Protein AF-A0A1L3MLA7-F1 (afdb_monomer)

Organism: NCBI:txid857417

pLDDT: mean 83.85, std 16.11, range [41.56, 97.06]

Foldseek 3Di:
DADPVLQFFDFDFDQDDDPPPRVSLVVVLVVCVVVLPQAAEFEQEADPVRDHDPSNVVSLVNQQVSQVVNCVDPSHRHWYFYAYLVLQPPVQLVVLQPPPDDDDVSVGSSVRSSSRRRSNSQSVVCVVPVDGHGDIRPDPPPDDPDPDDDD

Structure (mmCIF, N/CA/C/O backbone):
data_AF-A0A1L3MLA7-F1
#
_entry.id   AF-A0A1L3MLA7-F1
#
loop_
_atom_site.group_PDB
_atom_site.id
_atom_site.type_symbol
_atom_site.label_atom_id
_atom_site.label_alt_id
_atom_site.label_comp_id
_atom_site.label_asym_id
_atom_site.label_entity_id
_atom_site.label_seq_id
_atom_site.pdbx_PDB_ins_code
_atom_site.Cartn_x
_atom_site.Cartn_y
_atom_site.Cartn_z
_atom_site.occupancy
_atom_site.B_iso_or_equiv
_atom_site.auth_seq_id
_atom_site.auth_comp_id
_atom_site.auth_asym_id
_atom_site.auth_atom_id
_atom_site.pdbx_PDB_model_num
ATOM 1 N N . MET A 1 1 ? -5.222 7.331 -1.149 1.00 96.25 1 MET A N 1
ATOM 2 C CA . MET A 1 1 ? -6.368 7.369 -0.214 1.00 96.25 1 MET A CA 1
ATOM 3 C C . MET A 1 1 ? -7.643 7.225 -1.018 1.00 96.25 1 MET A C 1
ATOM 5 O O . MET A 1 1 ? -7.639 7.688 -2.148 1.00 96.25 1 MET A O 1
ATOM 9 N N . SER A 1 2 ? -8.692 6.586 -0.503 1.00 96.56 2 SER A N 1
ATOM 10 C CA . SER A 1 2 ? -10.013 6.657 -1.142 1.00 96.56 2 SER A CA 1
ATOM 11 C C . SER A 1 2 ? -10.809 7.830 -0.581 1.00 96.56 2 SER A C 1
ATOM 13 O O . SER A 1 2 ? -10.599 8.225 0.566 1.00 96.56 2 SER A O 1
ATOM 15 N N . ASP A 1 3 ? -11.758 8.358 -1.343 1.00 94.12 3 ASP A N 1
ATOM 16 C CA . ASP A 1 3 ? -12.792 9.206 -0.752 1.00 94.12 3 ASP A CA 1
ATOM 17 C C . ASP A 1 3 ? -13.663 8.415 0.260 1.00 94.12 3 ASP A C 1
ATOM 19 O O . ASP A 1 3 ? -13.644 7.175 0.267 1.00 94.12 3 ASP A O 1
ATOM 23 N N . PRO A 1 4 ? -14.439 9.102 1.123 1.00 91.00 4 PRO A N 1
ATOM 24 C CA . PRO A 1 4 ? -15.304 8.446 2.108 1.00 91.00 4 PRO A CA 1
ATOM 25 C C . PRO A 1 4 ? -16.398 7.548 1.512 1.00 91.00 4 PRO A C 1
ATOM 27 O O . PRO A 1 4 ? -16.967 6.723 2.224 1.00 91.00 4 PRO A O 1
ATOM 30 N N . HIS A 1 5 ? -16.715 7.704 0.225 1.00 89.50 5 HIS A N 1
ATOM 31 C CA . HIS A 1 5 ? -17.703 6.890 -0.479 1.00 89.50 5 HIS A CA 1
ATOM 32 C C . HIS A 1 5 ? -17.083 5.649 -1.140 1.00 89.50 5 HIS A C 1
ATOM 34 O O . HIS A 1 5 ? -17.815 4.824 -1.690 1.00 89.50 5 HIS A O 1
ATOM 40 N N . GLY A 1 6 ? -15.753 5.501 -1.105 1.00 91.38 6 GLY A N 1
ATOM 41 C CA . GLY A 1 6 ? -15.037 4.433 -1.798 1.00 91.38 6 GLY A CA 1
ATOM 42 C C . GLY A 1 6 ? -15.180 4.519 -3.321 1.00 91.38 6 GLY A C 1
ATOM 43 O O . GLY A 1 6 ? -15.197 3.486 -3.998 1.00 91.38 6 GLY A O 1
ATOM 44 N N . LEU A 1 7 ? -15.353 5.728 -3.872 1.00 92.81 7 LEU A N 1
ATOM 45 C CA . LEU A 1 7 ? -15.540 5.935 -5.310 1.00 92.81 7 LEU A CA 1
ATOM 46 C C . LEU A 1 7 ? -14.213 6.169 -6.022 1.00 92.81 7 LEU A C 1
ATOM 48 O O . LEU A 1 7 ? -13.908 5.454 -6.980 1.00 92.81 7 LEU A O 1
ATOM 52 N N . LEU A 1 8 ? -13.433 7.132 -5.538 1.00 95.25 8 LEU A N 1
ATOM 53 C CA . LEU A 1 8 ? -12.198 7.576 -6.168 1.00 95.25 8 LEU A CA 1
ATOM 54 C C . LEU A 1 8 ? -10.993 7.407 -5.249 1.00 95.25 8 LEU A C 1
ATOM 56 O O . LEU A 1 8 ? -11.040 7.736 -4.063 1.00 95.25 8 LEU A O 1
ATOM 60 N N . ALA A 1 9 ? -9.889 6.942 -5.829 1.00 95.12 9 ALA A N 1
ATOM 61 C CA . ALA A 1 9 ? -8.571 6.960 -5.220 1.00 95.12 9 ALA A CA 1
ATOM 62 C C . ALA A 1 9 ? -7.798 8.232 -5.611 1.00 95.12 9 ALA A C 1
ATOM 64 O O . ALA A 1 9 ? -7.751 8.620 -6.776 1.00 95.12 9 ALA A O 1
ATOM 65 N N . THR A 1 10 ? -7.137 8.857 -4.640 1.00 94.31 10 THR A N 1
ATOM 66 C CA . THR A 1 10 ? -6.297 10.046 -4.821 1.00 94.31 10 THR A CA 1
ATOM 67 C C . THR A 1 10 ? -4.894 9.831 -4.245 1.00 94.31 10 THR A C 1
ATOM 69 O O . THR A 1 10 ? -4.722 9.054 -3.289 1.00 94.31 10 THR A O 1
ATOM 72 N N . PRO A 1 11 ? -3.863 10.475 -4.825 1.00 94.19 11 PRO A N 1
ATOM 73 C CA . PRO A 1 11 ? -2.507 10.408 -4.292 1.00 94.19 11 PRO A CA 1
ATOM 74 C C . PRO A 1 11 ? -2.428 11.123 -2.936 1.00 94.19 11 PRO A C 1
ATOM 76 O O . PRO A 1 11 ? -3.198 12.042 -2.666 1.00 94.19 11 PRO A O 1
ATOM 79 N N . VAL A 1 12 ? -1.500 10.688 -2.081 1.00 94.81 12 VAL A N 1
ATOM 80 C CA . VAL A 1 12 ? -1.248 11.304 -0.764 1.00 94.81 12 VAL A CA 1
ATOM 81 C C . VAL A 1 12 ? 0.208 11.732 -0.677 1.00 94.81 12 VAL A C 1
ATOM 83 O O . VAL A 1 12 ? 0.512 12.917 -0.642 1.00 94.81 12 VAL A O 1
ATOM 86 N N . GLU A 1 13 ? 1.109 10.754 -0.671 1.00 93.12 13 GLU A N 1
ATOM 87 C CA . GLU A 1 13 ? 2.536 10.956 -0.454 1.00 93.12 13 GLU A CA 1
ATOM 88 C C . GLU A 1 13 ? 3.304 9.745 -1.001 1.00 93.12 13 GLU A C 1
ATOM 90 O O . GLU A 1 13 ? 2.779 8.628 -1.008 1.00 93.12 13 GLU A O 1
ATOM 95 N N . THR A 1 14 ? 4.548 9.958 -1.435 1.00 92.50 14 THR A N 1
ATOM 96 C CA . THR A 1 14 ? 5.511 8.874 -1.678 1.00 92.50 14 THR A CA 1
ATOM 97 C C . THR A 1 14 ? 6.401 8.746 -0.454 1.00 92.50 14 THR A C 1
ATOM 99 O O . THR A 1 14 ? 7.233 9.615 -0.204 1.00 92.50 14 THR A O 1
ATOM 102 N N . VAL A 1 15 ? 6.243 7.661 0.301 1.00 93.88 15 VAL A N 1
ATOM 103 C CA . VAL A 1 15 ? 7.079 7.385 1.473 1.00 93.88 15 VAL A CA 1
ATOM 104 C C . VAL A 1 15 ? 8.323 6.617 1.028 1.00 93.88 15 VAL A C 1
ATOM 106 O O . VAL A 1 15 ? 8.227 5.520 0.472 1.00 93.88 15 VAL A O 1
ATOM 109 N N . ALA A 1 16 ? 9.502 7.196 1.251 1.00 92.56 16 ALA A N 1
ATOM 110 C CA . ALA A 1 16 ? 10.766 6.555 0.909 1.00 92.56 16 ALA A CA 1
ATOM 111 C C . ALA A 1 16 ? 11.018 5.330 1.801 1.00 92.56 16 ALA A C 1
ATOM 113 O O . ALA A 1 16 ? 10.828 5.389 3.008 1.00 92.56 16 ALA A O 1
ATOM 114 N N . ARG A 1 17 ? 11.476 4.225 1.202 1.00 92.38 17 ARG A N 1
ATOM 115 C CA . ARG A 1 17 ? 11.835 2.988 1.915 1.00 92.38 17 ARG A CA 1
ATOM 116 C C . ARG A 1 17 ? 13.010 3.215 2.871 1.00 92.38 17 ARG A C 1
ATOM 118 O O . ARG A 1 17 ? 14.064 3.650 2.409 1.00 92.38 17 ARG A O 1
ATOM 125 N N . ASP A 1 18 ? 12.882 2.773 4.120 1.00 92.62 18 ASP A N 1
ATOM 126 C CA . ASP A 1 18 ? 13.971 2.739 5.097 1.00 92.62 18 ASP A CA 1
ATOM 127 C C . ASP A 1 18 ? 14.099 1.331 5.687 1.00 92.62 18 ASP A C 1
ATOM 129 O O . ASP A 1 18 ? 13.312 0.883 6.515 1.00 92.62 18 ASP A O 1
ATOM 133 N N . LEU A 1 19 ? 15.100 0.590 5.217 1.00 89.19 19 LEU A N 1
ATOM 134 C CA . LEU A 1 19 ? 15.312 -0.795 5.643 1.00 89.19 19 LEU A CA 1
ATOM 135 C C . LEU A 1 19 ? 16.048 -0.912 6.981 1.00 89.19 19 LEU A C 1
ATOM 137 O O . LEU A 1 19 ? 16.110 -2.014 7.518 1.00 89.19 19 LEU A O 1
ATOM 141 N N . GLU A 1 20 ? 16.631 0.178 7.480 1.00 91.12 20 GLU A N 1
ATOM 142 C CA . GLU A 1 20 ? 17.457 0.169 8.686 1.00 91.12 20 GLU A CA 1
ATOM 143 C C . GLU A 1 20 ? 16.625 0.518 9.918 1.00 91.12 20 GLU A C 1
ATOM 145 O O . GLU A 1 20 ? 16.668 -0.206 10.911 1.00 91.12 20 GLU A O 1
ATOM 150 N N . HIS A 1 21 ? 15.814 1.575 9.825 1.00 93.12 21 HIS A N 1
ATOM 151 C CA . HIS A 1 21 ? 15.040 2.084 10.960 1.00 93.12 21 HIS A CA 1
ATOM 152 C C . HIS A 1 21 ? 13.529 1.913 10.795 1.00 93.12 21 HIS A C 1
ATOM 154 O O . HIS A 1 21 ? 12.787 2.258 11.707 1.00 93.12 21 HIS A O 1
ATOM 160 N N . ALA A 1 22 ? 13.064 1.390 9.653 1.00 93.62 22 ALA A N 1
ATOM 161 C CA . ALA A 1 22 ? 11.644 1.179 9.358 1.00 93.62 22 ALA A CA 1
ATOM 162 C C . ALA A 1 22 ? 10.770 2.446 9.458 1.00 93.62 22 ALA A C 1
ATOM 164 O O . ALA A 1 22 ? 9.552 2.344 9.609 1.00 93.62 22 ALA A O 1
ATOM 165 N N . THR A 1 23 ? 11.359 3.636 9.286 1.00 96.25 23 THR A N 1
ATOM 166 C CA . THR A 1 23 ? 10.634 4.921 9.332 1.00 96.25 23 THR A CA 1
ATOM 167 C C . THR A 1 23 ? 9.519 5.018 8.287 1.00 96.25 23 THR A C 1
ATOM 169 O O . THR A 1 23 ? 8.544 5.746 8.476 1.00 96.25 23 THR A O 1
ATOM 172 N N . ASP A 1 24 ? 9.607 4.239 7.203 1.00 96.25 24 ASP A N 1
ATOM 173 C CA . ASP A 1 24 ? 8.525 4.111 6.231 1.00 96.25 24 ASP A CA 1
ATOM 174 C C . ASP A 1 24 ? 7.261 3.480 6.826 1.00 96.25 24 ASP A C 1
ATOM 176 O O . ASP A 1 24 ? 6.156 3.922 6.518 1.00 96.25 24 ASP A O 1
ATOM 180 N N . ILE A 1 25 ? 7.411 2.477 7.696 1.00 96.62 25 ILE A N 1
ATOM 181 C CA . ILE A 1 25 ? 6.286 1.824 8.369 1.00 96.62 25 ILE A CA 1
ATOM 182 C C . ILE A 1 25 ? 5.635 2.809 9.331 1.00 96.62 25 ILE A C 1
ATOM 184 O O . ILE A 1 25 ? 4.419 2.982 9.268 1.00 96.62 25 ILE A O 1
ATOM 188 N N . ASP A 1 26 ? 6.433 3.497 10.148 1.00 96.12 26 ASP A N 1
ATOM 189 C CA . ASP A 1 26 ? 5.937 4.492 11.104 1.00 96.12 26 ASP A CA 1
ATOM 190 C C . ASP A 1 26 ? 5.139 5.590 10.398 1.00 96.12 26 ASP A C 1
ATOM 192 O O . ASP A 1 26 ? 4.030 5.940 10.815 1.00 96.12 26 ASP A O 1
ATOM 196 N N . ARG A 1 27 ? 5.654 6.084 9.263 1.00 97.06 27 ARG A N 1
ATOM 197 C CA . ARG A 1 27 ? 4.957 7.097 8.468 1.00 97.06 27 ARG A CA 1
ATOM 198 C C . ARG A 1 27 ? 3.639 6.573 7.903 1.00 97.06 27 ARG A C 1
ATOM 200 O O . ARG A 1 27 ? 2.637 7.287 7.948 1.00 97.06 27 ARG A O 1
ATOM 207 N N . VAL A 1 28 ? 3.602 5.338 7.399 1.00 96.12 28 VAL A N 1
ATOM 208 C CA . VAL A 1 28 ? 2.346 4.737 6.919 1.00 96.12 28 VAL A CA 1
ATOM 209 C C . VAL A 1 28 ? 1.356 4.539 8.068 1.00 96.12 28 VAL A C 1
ATOM 211 O O . VAL A 1 28 ? 0.185 4.870 7.899 1.00 96.12 28 VAL A O 1
ATOM 214 N N . VAL A 1 29 ? 1.793 4.074 9.241 1.00 96.19 29 VAL A N 1
ATOM 215 C CA . VAL A 1 29 ? 0.935 3.945 10.433 1.00 96.19 29 VAL A CA 1
ATOM 216 C C . VAL A 1 29 ? 0.325 5.292 10.815 1.00 96.19 29 VAL A C 1
ATOM 218 O O . VAL A 1 29 ? -0.876 5.362 11.086 1.00 96.19 29 VAL A O 1
ATOM 221 N N . GLN A 1 30 ? 1.115 6.368 10.781 1.00 95.88 30 GLN A N 1
ATOM 222 C CA . GLN A 1 30 ? 0.625 7.720 11.034 1.00 95.88 30 GLN A CA 1
ATOM 223 C C . GLN A 1 30 ? -0.453 8.126 10.019 1.00 95.88 30 GLN A C 1
ATOM 225 O O . GLN A 1 30 ? -1.537 8.533 10.428 1.00 95.88 30 GLN A O 1
ATOM 230 N N . ILE A 1 31 ? -0.206 7.950 8.716 1.00 95.75 31 ILE A N 1
ATOM 231 C CA . ILE A 1 31 ? -1.175 8.285 7.656 1.00 95.75 31 ILE A CA 1
ATOM 232 C C . ILE A 1 31 ? -2.483 7.498 7.830 1.00 95.75 31 ILE A C 1
ATOM 234 O O . ILE A 1 31 ? -3.571 8.063 7.728 1.00 95.75 31 ILE A O 1
ATOM 238 N N . VAL A 1 32 ? -2.392 6.191 8.099 1.00 95.75 32 VAL A N 1
ATOM 239 C CA . VAL A 1 32 ? -3.562 5.324 8.325 1.00 95.75 32 VAL A CA 1
ATOM 240 C C . VAL A 1 32 ? -4.336 5.786 9.564 1.00 95.75 32 VAL A C 1
ATOM 242 O O . VAL A 1 32 ? -5.567 5.805 9.535 1.00 95.75 32 VAL A O 1
ATOM 245 N N . SER A 1 33 ? -3.629 6.199 10.619 1.00 94.25 33 SER A N 1
ATOM 246 C CA . SER A 1 33 ? -4.226 6.688 11.867 1.00 94.25 33 SER A CA 1
ATOM 247 C C . SER A 1 33 ? -4.940 8.023 11.692 1.00 94.25 33 SER A C 1
ATOM 249 O O . SER A 1 33 ? -6.098 8.150 12.084 1.00 94.25 33 SER A O 1
ATOM 251 N N . GLU A 1 34 ? -4.284 8.995 11.059 1.00 93.75 34 GLU A N 1
ATOM 252 C CA . GLU A 1 34 ? -4.837 10.324 10.774 1.00 93.75 34 GLU A CA 1
ATOM 253 C C . GLU A 1 34 ? -6.081 10.244 9.888 1.00 93.75 34 GLU A C 1
ATOM 255 O O . GLU A 1 34 ? -7.066 10.941 10.122 1.00 93.75 34 GLU A O 1
ATOM 260 N N . ALA A 1 35 ? -6.055 9.360 8.890 1.00 92.94 35 ALA A N 1
ATOM 261 C CA . ALA A 1 35 ? -7.173 9.156 7.979 1.00 92.94 35 ALA A CA 1
ATOM 262 C C . ALA A 1 35 ? -8.264 8.228 8.530 1.00 92.94 35 ALA A C 1
ATOM 264 O O . ALA A 1 35 ? -9.290 8.054 7.874 1.00 92.94 35 ALA A O 1
ATOM 265 N N . GLN A 1 36 ? -8.032 7.592 9.686 1.00 92.19 36 GLN A N 1
ATOM 266 C CA . GLN A 1 36 ? -8.889 6.539 10.238 1.00 92.19 36 GLN A CA 1
ATOM 267 C C . GLN A 1 36 ? -9.233 5.463 9.191 1.00 92.19 36 GLN A C 1
ATOM 269 O O . GLN A 1 36 ? -10.384 5.048 9.041 1.00 92.19 36 GLN A O 1
ATOM 274 N N . ALA A 1 37 ? -8.230 5.043 8.416 1.00 93.38 37 ALA A N 1
ATOM 275 C CA . ALA A 1 37 ? -8.453 4.182 7.264 1.00 93.38 37 ALA A CA 1
ATOM 276 C C . ALA A 1 37 ? -8.978 2.794 7.679 1.00 93.38 37 ALA A C 1
ATOM 278 O O . ALA A 1 37 ? -8.446 2.140 8.578 1.00 93.38 37 ALA A O 1
ATOM 279 N N . LEU A 1 38 ? -10.018 2.334 6.976 1.00 92.81 38 LEU A N 1
ATOM 280 C CA . LEU A 1 38 ? -10.735 1.088 7.279 1.00 92.81 38 LEU A CA 1
ATOM 281 C C . LEU A 1 38 ? -9.977 -0.175 6.852 1.00 92.81 38 LEU A C 1
ATOM 283 O O . LEU A 1 38 ? -10.181 -1.249 7.416 1.00 92.81 38 LEU A O 1
ATOM 287 N N . GLU A 1 39 ? -9.142 -0.068 5.822 1.00 94.19 39 GLU A N 1
ATOM 288 C CA . GLU A 1 39 ? -8.350 -1.162 5.267 1.00 94.19 39 GLU A CA 1
ATOM 289 C C . GLU A 1 39 ? -7.162 -0.582 4.490 1.00 94.19 39 GLU A C 1
ATOM 291 O O . GLU A 1 39 ? -7.257 0.4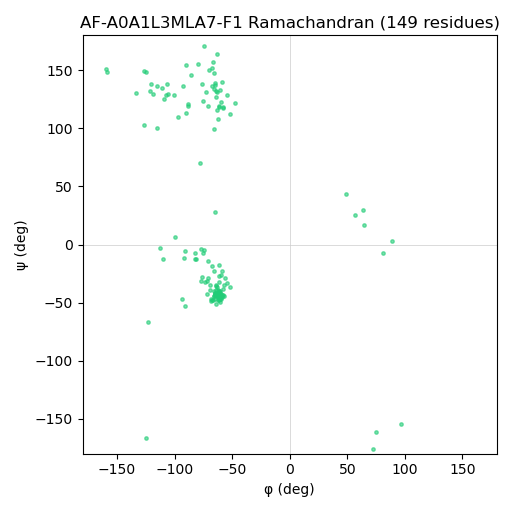95 3.897 1.00 94.19 39 GLU A O 1
ATOM 296 N N . VAL A 1 40 ? -6.042 -1.304 4.476 1.00 96.75 40 VAL A N 1
ATOM 297 C CA . VAL A 1 40 ? -4.865 -0.968 3.670 1.00 96.75 40 VAL A CA 1
ATOM 298 C C . VAL A 1 40 ? -4.745 -1.949 2.511 1.00 96.75 40 VAL A C 1
ATOM 300 O O . VAL A 1 40 ? -4.729 -3.167 2.703 1.00 96.75 40 VAL A O 1
ATOM 303 N N . VAL A 1 41 ? -4.599 -1.416 1.302 1.00 96.44 41 VAL A N 1
ATOM 304 C CA . VAL A 1 41 ? -4.289 -2.194 0.101 1.00 96.44 41 VAL A CA 1
ATOM 305 C C . VAL A 1 41 ? -2.803 -2.063 -0.208 1.00 96.44 41 VAL A C 1
ATOM 307 O O . VAL A 1 41 ? -2.271 -0.961 -0.295 1.00 96.44 41 VAL A O 1
ATOM 310 N N . VAL A 1 42 ? -2.143 -3.201 -0.397 1.00 96.38 42 VAL A N 1
ATOM 311 C CA . VAL A 1 42 ? -0.745 -3.300 -0.815 1.00 96.38 42 VAL A CA 1
ATOM 312 C C . VAL A 1 42 ? -0.701 -4.042 -2.141 1.00 96.38 42 VAL A C 1
ATOM 314 O O . VAL A 1 42 ? -1.285 -5.117 -2.283 1.00 96.38 42 VAL A O 1
ATOM 317 N N . GLY A 1 43 ? -0.007 -3.469 -3.116 1.00 94.25 43 GLY A N 1
ATOM 318 C CA . GLY A 1 43 ? 0.218 -4.123 -4.395 1.00 94.25 43 GLY A CA 1
ATOM 319 C C . GLY A 1 43 ? 1.073 -5.388 -4.254 1.00 94.25 43 GLY A C 1
ATOM 320 O O . GLY A 1 43 ? 2.028 -5.445 -3.474 1.00 94.25 43 GLY A O 1
ATOM 321 N N . LEU A 1 44 ? 0.680 -6.443 -4.964 1.00 94.06 44 LEU A N 1
ATOM 322 C CA . LEU A 1 44 ? 1.389 -7.710 -5.049 1.00 94.06 44 LEU A CA 1
ATOM 323 C C . LEU A 1 44 ? 1.862 -7.930 -6.494 1.00 94.06 44 LEU A C 1
ATOM 325 O O . LEU A 1 44 ? 1.066 -8.377 -7.331 1.00 94.06 44 LEU A O 1
ATOM 329 N N . PRO A 1 45 ? 3.145 -7.661 -6.791 1.00 90.69 45 PRO A N 1
ATOM 330 C CA . PRO A 1 45 ? 3.681 -7.814 -8.133 1.00 90.69 45 PRO A CA 1
ATOM 331 C C . PRO A 1 45 ? 3.779 -9.297 -8.488 1.00 90.69 45 PRO A C 1
ATOM 333 O O . PRO A 1 45 ? 4.489 -10.069 -7.841 1.00 90.69 45 PRO A O 1
ATOM 336 N N . ARG A 1 46 ? 3.068 -9.700 -9.539 1.00 89.56 46 ARG A N 1
ATOM 337 C CA . ARG A 1 46 ? 3.099 -11.059 -10.087 1.00 89.56 46 ARG A CA 1
ATOM 338 C C . ARG A 1 46 ? 3.443 -11.040 -11.563 1.00 89.56 46 ARG A C 1
ATOM 340 O O . ARG A 1 46 ? 3.059 -10.131 -12.295 1.00 89.56 46 ARG A O 1
ATOM 347 N N . SER A 1 47 ? 4.116 -12.091 -12.003 1.00 86.38 47 SER A N 1
ATOM 348 C CA . SER A 1 47 ? 4.349 -12.369 -13.418 1.00 86.38 47 SER A CA 1
ATOM 349 C C . SER A 1 47 ? 3.039 -12.691 -14.141 1.00 86.38 47 SER A C 1
ATOM 351 O O . SER A 1 47 ? 2.077 -13.148 -13.524 1.00 86.38 47 SER A O 1
ATOM 353 N N . LEU A 1 48 ? 2.989 -12.515 -15.466 1.00 82.75 48 LEU A N 1
ATOM 354 C CA . LEU A 1 48 ? 1.785 -12.783 -16.273 1.00 82.75 48 LEU A CA 1
ATOM 355 C C . LEU A 1 48 ? 1.228 -14.204 -16.089 1.00 82.75 48 LEU A C 1
ATOM 357 O O . LEU A 1 48 ? 0.012 -14.380 -16.067 1.00 82.75 48 LEU A O 1
ATOM 361 N N . ASP A 1 49 ? 2.093 -15.191 -15.863 1.00 87.25 49 ASP A N 1
ATOM 362 C CA . ASP A 1 49 ? 1.721 -16.581 -15.560 1.00 87.25 49 ASP A CA 1
ATOM 363 C C . ASP A 1 49 ? 1.180 -16.797 -14.127 1.00 87.25 49 ASP A C 1
ATOM 365 O O . ASP A 1 49 ? 0.713 -17.882 -13.785 1.00 87.25 49 ASP A O 1
ATOM 369 N N . GLY A 1 50 ? 1.196 -15.757 -13.291 1.00 85.62 50 GLY A N 1
ATOM 370 C CA . GLY A 1 50 ? 0.755 -15.760 -11.898 1.00 85.62 50 GLY A CA 1
ATOM 371 C C . GLY A 1 50 ? 1.843 -16.126 -10.891 1.00 85.62 50 GLY A C 1
ATOM 372 O O . GLY A 1 50 ? 1.536 -16.202 -9.700 1.00 85.62 50 GLY A O 1
ATOM 373 N N . SER A 1 51 ? 3.082 -16.350 -11.336 1.00 89.12 51 SER A N 1
ATOM 374 C CA . SER A 1 51 ? 4.205 -16.636 -10.443 1.00 89.12 51 SER A CA 1
ATOM 375 C C . SER A 1 51 ? 4.618 -15.410 -9.621 1.00 89.12 51 SER A C 1
ATOM 377 O O . SER A 1 51 ? 4.444 -14.255 -10.023 1.00 89.12 51 SER A O 1
ATOM 379 N N . GLU A 1 52 ? 5.145 -15.679 -8.429 1.00 92.88 52 GLU A N 1
ATOM 380 C CA . GLU A 1 52 ? 5.675 -14.687 -7.496 1.00 92.88 52 GLU A CA 1
ATOM 381 C C . GLU A 1 52 ? 7.202 -14.774 -7.487 1.00 92.88 52 GLU A C 1
ATOM 383 O O . GLU A 1 52 ? 7.768 -15.866 -7.509 1.00 92.88 52 GLU A O 1
ATOM 388 N N . GLY A 1 53 ? 7.861 -13.616 -7.479 1.00 93.00 53 GLY A N 1
ATOM 389 C CA . GLY A 1 53 ? 9.319 -13.506 -7.415 1.00 93.00 53 GLY A CA 1
ATOM 390 C C . GLY A 1 53 ? 9.782 -12.627 -6.249 1.00 93.00 53 GLY A C 1
ATOM 391 O O . GLY A 1 53 ? 8.970 -12.230 -5.413 1.00 93.00 53 GLY A O 1
ATOM 392 N N . PRO A 1 54 ? 11.063 -12.215 -6.225 1.00 94.81 54 PRO A N 1
ATOM 393 C CA . PRO A 1 54 ? 11.637 -11.470 -5.100 1.00 94.81 54 PRO A CA 1
ATOM 394 C C . PRO A 1 54 ? 10.901 -10.169 -4.741 1.00 94.81 54 PRO A C 1
ATOM 396 O O . PRO A 1 54 ? 10.914 -9.742 -3.589 1.00 94.81 54 PRO A O 1
ATOM 399 N N . ALA A 1 55 ? 10.259 -9.514 -5.714 1.00 90.94 55 ALA A N 1
ATOM 400 C CA . ALA A 1 55 ? 9.447 -8.323 -5.466 1.00 90.94 55 ALA A CA 1
ATOM 401 C C . ALA A 1 55 ? 8.162 -8.647 -4.682 1.00 90.94 55 ALA A C 1
ATOM 403 O O . ALA A 1 55 ? 7.800 -7.906 -3.770 1.00 90.94 55 ALA A O 1
ATOM 404 N N . ALA A 1 56 ? 7.518 -9.779 -4.985 1.00 94.06 56 ALA A N 1
ATOM 405 C CA . ALA A 1 56 ? 6.344 -10.251 -4.258 1.00 94.06 56 ALA A CA 1
ATOM 406 C C . ALA A 1 56 ? 6.709 -10.596 -2.811 1.00 94.06 56 ALA A C 1
ATOM 408 O O . ALA A 1 56 ? 6.011 -10.187 -1.887 1.00 94.06 56 ALA A O 1
ATOM 409 N N . ASP A 1 57 ? 7.843 -11.270 -2.602 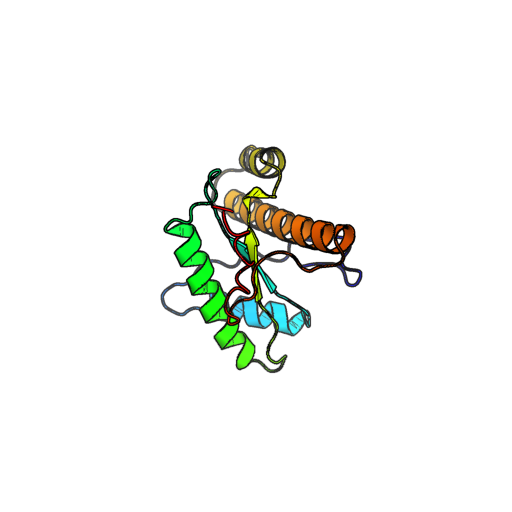1.00 95.19 57 ASP A N 1
ATOM 410 C CA . ASP A 1 57 ? 8.332 -11.607 -1.261 1.00 95.19 57 ASP A CA 1
ATOM 411 C C . ASP A 1 57 ? 8.595 -10.358 -0.416 1.00 95.19 57 ASP A C 1
ATOM 413 O O . ASP A 1 57 ? 8.206 -10.300 0.755 1.00 95.19 57 ASP A O 1
ATOM 417 N N . LYS A 1 58 ? 9.188 -9.320 -1.018 1.00 94.81 58 LYS A N 1
ATOM 418 C CA . LYS A 1 58 ? 9.395 -8.020 -0.366 1.00 94.81 58 LYS A CA 1
ATOM 419 C C . LYS A 1 58 ? 8.071 -7.352 0.001 1.00 94.81 58 LYS A C 1
ATOM 421 O O . LYS A 1 58 ? 7.915 -6.950 1.151 1.00 94.81 58 LYS A O 1
ATOM 426 N N . ALA A 1 59 ? 7.110 -7.293 -0.925 1.00 95.00 59 ALA A N 1
ATOM 427 C CA . ALA A 1 59 ? 5.785 -6.725 -0.665 1.00 95.00 59 ALA A CA 1
ATOM 428 C C . ALA A 1 59 ? 5.065 -7.466 0.474 1.00 95.00 59 ALA A C 1
ATOM 430 O O . ALA A 1 59 ? 4.538 -6.852 1.400 1.00 95.00 59 ALA A O 1
ATOM 431 N N . ARG A 1 60 ? 5.123 -8.802 0.469 1.00 96.31 60 ARG A N 1
ATOM 432 C CA . ARG A 1 60 ? 4.570 -9.658 1.528 1.00 96.31 60 ARG A CA 1
ATOM 433 C C . ARG A 1 60 ? 5.244 -9.453 2.872 1.00 96.31 60 ARG A C 1
ATOM 435 O O . ARG A 1 60 ? 4.571 -9.481 3.900 1.00 96.31 60 ARG A O 1
ATOM 442 N N . SER A 1 61 ? 6.570 -9.348 2.890 1.00 95.56 61 SER A N 1
ATOM 443 C CA . SER A 1 61 ? 7.320 -9.122 4.124 1.00 95.56 61 SER A CA 1
ATOM 444 C C . SER A 1 61 ? 6.979 -7.763 4.709 1.00 95.56 61 SER A C 1
ATOM 446 O O . SER A 1 61 ? 6.638 -7.681 5.883 1.00 95.56 61 SER A O 1
ATOM 448 N N . TRP A 1 62 ? 6.978 -6.728 3.873 1.00 96.75 62 TRP A N 1
ATOM 449 C CA . TRP A 1 62 ? 6.636 -5.386 4.308 1.00 96.75 62 TRP A CA 1
ATOM 450 C C . TRP A 1 62 ? 5.197 -5.287 4.820 1.00 96.75 62 TRP A C 1
ATOM 452 O O . TRP A 1 62 ? 4.972 -4.772 5.909 1.00 96.75 62 TRP A O 1
ATOM 462 N N . ALA A 1 63 ? 4.230 -5.868 4.105 1.00 96.81 63 ALA A N 1
ATOM 463 C CA . ALA A 1 63 ? 2.835 -5.883 4.536 1.00 96.81 63 ALA A CA 1
ATOM 464 C C . ALA A 1 63 ? 2.637 -6.608 5.880 1.00 96.81 63 ALA A C 1
ATOM 466 O O . ALA A 1 63 ? 1.767 -6.234 6.660 1.00 96.81 63 ALA A O 1
ATOM 467 N N . ARG A 1 64 ? 3.447 -7.635 6.181 1.00 95.56 64 ARG A N 1
ATOM 468 C CA . ARG A 1 64 ? 3.439 -8.287 7.501 1.00 95.56 64 ARG A CA 1
ATOM 469 C C . ARG A 1 64 ? 3.972 -7.365 8.594 1.00 95.56 64 ARG A C 1
ATOM 471 O O . ARG A 1 64 ? 3.324 -7.263 9.629 1.00 95.56 64 ARG A O 1
ATOM 478 N N . SER A 1 65 ? 5.098 -6.696 8.356 1.00 95.44 65 SER A N 1
ATOM 479 C CA . SER A 1 65 ? 5.669 -5.737 9.309 1.00 95.44 65 SER A CA 1
ATOM 480 C C . SER A 1 65 ? 4.725 -4.560 9.565 1.00 95.44 65 SER A C 1
ATOM 482 O O . SER A 1 65 ? 4.491 -4.207 10.716 1.00 95.44 65 SER A O 1
ATOM 484 N N . LEU A 1 66 ? 4.088 -4.024 8.518 1.00 95.81 66 LEU A N 1
ATOM 485 C CA . LEU A 1 66 ? 3.057 -2.997 8.666 1.00 95.81 66 LEU A CA 1
ATOM 486 C C . LEU A 1 66 ? 1.861 -3.503 9.483 1.00 95.81 66 LEU A C 1
ATOM 488 O O . LEU A 1 66 ? 1.349 -2.783 10.331 1.00 95.81 66 LEU A O 1
ATOM 492 N N . GLY A 1 67 ? 1.424 -4.746 9.260 1.00 94.62 67 GLY A N 1
ATOM 493 C CA . GLY A 1 67 ? 0.317 -5.337 10.017 1.00 94.62 67 GLY A CA 1
ATOM 494 C C . GLY A 1 67 ? 0.623 -5.481 11.506 1.00 94.62 67 GLY A C 1
ATOM 495 O O . GLY A 1 67 ? -0.258 -5.257 12.330 1.00 94.62 67 GLY A O 1
ATOM 496 N N . GLN A 1 68 ? 1.870 -5.811 11.849 1.00 92.94 68 GLN A N 1
ATOM 497 C CA . GLN A 1 68 ? 2.334 -5.831 13.237 1.00 92.94 68 GLN A CA 1
ATOM 498 C C . GLN A 1 68 ? 2.288 -4.424 13.844 1.00 92.94 68 GLN A C 1
ATOM 500 O O . GLN A 1 68 ? 1.628 -4.234 14.861 1.00 92.94 68 GLN A O 1
ATOM 505 N N . ALA A 1 69 ? 2.871 -3.430 13.170 1.00 93.50 69 ALA A N 1
ATOM 506 C CA . ALA A 1 69 ? 2.888 -2.051 13.657 1.00 93.50 69 ALA A CA 1
ATOM 507 C C . ALA A 1 69 ? 1.475 -1.453 13.819 1.00 93.50 69 ALA A C 1
ATOM 509 O O . ALA A 1 69 ? 1.177 -0.817 14.825 1.00 93.50 69 ALA A O 1
ATOM 510 N N . LEU A 1 70 ? 0.563 -1.714 12.875 1.00 93.31 70 LEU A N 1
ATOM 511 C CA . LEU A 1 70 ? -0.834 -1.279 12.982 1.00 93.31 70 LEU A CA 1
ATOM 512 C C . LEU A 1 70 ? -1.561 -1.936 14.160 1.00 93.31 70 LEU A C 1
ATOM 514 O O . LEU A 1 70 ? -2.377 -1.284 14.799 1.00 93.31 70 LEU A O 1
ATOM 518 N N . SER A 1 71 ? -1.255 -3.196 14.489 1.00 91.00 71 SER A N 1
ATOM 519 C CA . SER A 1 71 ? -1.886 -3.874 15.630 1.00 91.00 71 SER A CA 1
ATOM 520 C C . SER A 1 71 ? -1.532 -3.254 16.988 1.00 91.00 71 SER A C 1
ATOM 522 O O . SER A 1 71 ? -2.298 -3.398 17.939 1.00 91.00 71 SER A O 1
ATOM 524 N N . GLU A 1 72 ? -0.406 -2.543 17.058 1.00 89.19 72 GLU A N 1
ATOM 525 C CA . GLU A 1 72 ? 0.070 -1.820 18.241 1.00 89.19 72 GLU A CA 1
ATOM 526 C C . GLU A 1 72 ? -0.413 -0.355 18.262 1.00 89.19 72 GLU A C 1
ATOM 528 O O . GLU A 1 72 ? -0.317 0.319 19.288 1.00 89.19 72 GLU A O 1
ATOM 533 N N . ALA A 1 73 ? -0.962 0.145 17.148 1.00 87.44 73 ALA A N 1
ATOM 534 C CA . ALA A 1 73 ? -1.398 1.529 17.001 1.00 87.44 73 ALA A CA 1
ATOM 535 C C . ALA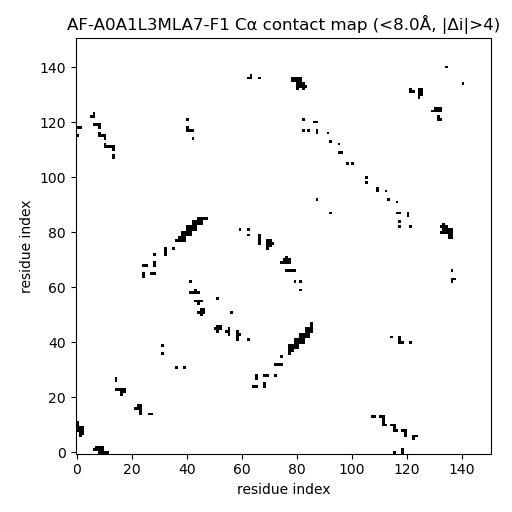 A 1 73 ? -2.783 1.794 17.642 1.00 87.44 73 ALA A C 1
ATOM 537 O O . ALA A 1 73 ? -3.625 0.894 17.715 1.00 87.44 73 ALA A O 1
ATOM 538 N N . PRO A 1 74 ? -3.095 3.048 18.038 1.00 80.75 74 PRO A N 1
ATOM 539 C CA . PRO A 1 74 ? -4.357 3.396 18.710 1.00 80.75 74 PRO A CA 1
ATOM 540 C C . PRO A 1 74 ? -5.628 3.093 17.905 1.00 80.75 74 PRO A C 1
ATOM 542 O O . PRO A 1 74 ? -6.694 2.883 18.480 1.00 80.75 74 PRO A O 1
ATOM 545 N N . ILE A 1 75 ? -5.523 3.075 16.576 1.00 79.44 75 ILE A N 1
ATOM 546 C CA . ILE A 1 75 ? -6.631 2.765 15.660 1.00 79.44 75 ILE A CA 1
ATOM 547 C C . ILE A 1 75 ? -6.955 1.263 15.571 1.00 79.44 75 ILE A C 1
ATOM 549 O O . ILE A 1 75 ? -7.937 0.881 14.934 1.00 79.44 75 ILE A O 1
ATOM 553 N N . GLY A 1 76 ? -6.180 0.412 16.250 1.00 71.44 76 GLY A N 1
ATOM 554 C CA . GLY A 1 76 ? -6.397 -1.027 16.322 1.00 71.44 76 GLY A CA 1
ATOM 555 C C . GLY A 1 76 ? -6.011 -1.777 15.044 1.00 71.44 76 GLY A C 1
ATOM 556 O O . GLY A 1 76 ? -5.260 -1.303 14.200 1.00 71.44 76 GLY A O 1
ATOM 557 N N . ASN A 1 77 ? -6.527 -3.002 14.908 1.00 81.00 77 ASN A N 1
ATOM 558 C CA . ASN A 1 77 ? -6.118 -3.960 13.878 1.00 81.00 77 ASN A CA 1
ATOM 559 C C . ASN A 1 77 ? -6.721 -3.652 12.490 1.00 81.00 77 ASN A C 1
ATOM 561 O O . ASN A 1 77 ? -7.588 -4.392 12.006 1.00 81.00 77 ASN A O 1
ATOM 565 N N . THR A 1 78 ? -6.272 -2.568 11.850 1.00 92.44 78 THR A N 1
ATOM 566 C CA . THR A 1 78 ? -6.647 -2.241 10.468 1.00 92.44 78 THR A CA 1
ATOM 567 C C . THR A 1 78 ? -6.173 -3.354 9.524 1.00 92.44 78 THR A C 1
ATOM 569 O O . THR A 1 78 ? -4.974 -3.633 9.440 1.00 92.44 78 THR A O 1
ATOM 572 N N . PRO A 1 79 ? -7.087 -4.029 8.803 1.00 94.00 79 PRO A N 1
ATOM 573 C CA . PRO A 1 79 ? -6.722 -5.134 7.934 1.00 94.00 79 PRO A CA 1
ATOM 574 C C . PRO A 1 79 ? -5.860 -4.672 6.760 1.00 94.00 79 PRO A C 1
ATOM 576 O O . PRO A 1 79 ? -6.051 -3.590 6.212 1.00 94.00 79 PRO A O 1
ATOM 579 N N . ILE A 1 80 ? -4.959 -5.554 6.328 1.00 96.38 80 ILE A N 1
ATOM 580 C CA . ILE A 1 80 ? -4.138 -5.353 5.133 1.00 96.38 80 ILE A CA 1
ATOM 581 C C . ILE A 1 80 ? -4.490 -6.409 4.091 1.00 96.38 80 ILE A C 1
ATOM 583 O O . ILE A 1 80 ? -4.607 -7.600 4.413 1.00 96.38 80 ILE A O 1
ATOM 587 N N . ARG A 1 81 ? -4.617 -5.987 2.832 1.00 96.25 81 ARG A N 1
ATOM 588 C CA . ARG A 1 81 ? -4.842 -6.858 1.679 1.00 96.25 81 ARG A CA 1
ATOM 589 C C . ARG A 1 81 ? -3.760 -6.716 0.630 1.00 96.25 81 ARG A C 1
ATOM 591 O O . ARG A 1 81 ? -3.447 -5.615 0.201 1.00 96.25 81 ARG A O 1
ATOM 598 N N . LEU A 1 82 ? -3.258 -7.856 0.172 1.00 96.19 82 LEU A N 1
ATOM 599 C CA . LEU A 1 82 ? -2.356 -7.951 -0.967 1.00 96.19 82 LEU A CA 1
ATOM 600 C C . LEU A 1 82 ? -3.182 -8.127 -2.245 1.00 96.19 82 LEU A C 1
ATOM 602 O O . LEU A 1 82 ? -3.842 -9.159 -2.415 1.00 96.19 82 LEU A O 1
ATOM 606 N N . VAL A 1 83 ? -3.164 -7.128 -3.126 1.00 93.75 83 VAL A N 1
ATOM 607 C CA . VAL A 1 83 ? -3.938 -7.098 -4.376 1.00 93.75 83 VAL A CA 1
ATOM 608 C C . VAL A 1 83 ? -3.012 -7.334 -5.563 1.00 93.75 83 VAL A C 1
ATOM 610 O O . VAL A 1 83 ? -1.975 -6.698 -5.686 1.00 93.75 83 VAL A O 1
ATOM 613 N N . ASP A 1 84 ? -3.386 -8.277 -6.427 1.00 90.25 84 ASP A N 1
ATOM 614 C CA . ASP A 1 84 ? -2.614 -8.643 -7.619 1.00 90.25 84 ASP A CA 1
ATOM 615 C C . ASP A 1 84 ? -2.513 -7.452 -8.584 1.00 90.25 84 ASP A C 1
ATOM 617 O O . ASP A 1 84 ? -3.522 -6.995 -9.125 1.00 90.25 84 ASP A O 1
ATOM 621 N N . GLU A 1 85 ? -1.294 -6.961 -8.807 1.00 83.38 85 GLU A N 1
ATOM 622 C CA . GLU A 1 85 ? -1.049 -5.763 -9.622 1.00 83.38 85 GLU A CA 1
ATOM 623 C C . GLU A 1 85 ? -1.293 -5.990 -11.118 1.00 83.38 85 GLU A C 1
ATOM 625 O O . GLU A 1 85 ? -1.437 -5.030 -11.870 1.00 83.38 85 GLU A O 1
ATOM 630 N N . ARG A 1 86 ? -1.411 -7.242 -11.576 1.00 78.62 86 ARG A N 1
ATOM 631 C CA . ARG A 1 86 ? -1.674 -7.548 -12.996 1.00 78.62 86 ARG A CA 1
ATOM 632 C C . ARG A 1 86 ? -3.059 -7.125 -13.459 1.00 78.62 86 ARG A C 1
ATOM 634 O O . ARG A 1 86 ? -3.299 -7.060 -14.658 1.00 78.62 86 ARG A O 1
ATOM 641 N N . LEU A 1 87 ? -3.977 -6.911 -12.516 1.00 62.75 87 LEU A N 1
ATOM 642 C CA . LEU A 1 87 ? -5.328 -6.439 -12.812 1.00 62.75 87 LEU A CA 1
ATOM 643 C C . LEU A 1 87 ? -5.357 -4.946 -13.157 1.00 62.75 87 LEU A C 1
ATOM 645 O O . LEU A 1 87 ? -6.391 -4.451 -13.595 1.00 62.75 87 LEU A O 1
ATOM 649 N N . THR A 1 88 ? -4.236 -4.240 -12.999 1.00 64.38 88 THR A N 1
ATOM 650 C CA . THR A 1 88 ? -4.091 -2.878 -13.507 1.00 64.38 88 THR A CA 1
ATOM 651 C C . THR A 1 88 ? -3.861 -2.924 -15.022 1.00 64.38 88 THR A C 1
ATOM 653 O O . THR A 1 88 ? -3.135 -3.776 -15.538 1.00 64.38 88 THR A O 1
ATOM 656 N N . THR A 1 89 ? -4.504 -2.034 -15.781 1.00 56.31 89 THR A N 1
ATOM 657 C CA . THR A 1 89 ? -4.293 -1.986 -17.235 1.00 56.31 89 THR A CA 1
ATOM 658 C C . THR A 1 89 ? -2.842 -1.605 -17.522 1.00 56.31 89 THR A C 1
ATOM 660 O O . THR A 1 89 ? -2.374 -0.569 -17.048 1.00 56.31 89 THR A O 1
ATOM 663 N N . VAL A 1 90 ? -2.145 -2.411 -18.330 1.00 56.41 90 VAL A N 1
ATOM 664 C CA . VAL A 1 90 ? -0.751 -2.166 -18.747 1.00 56.41 90 VAL A CA 1
ATOM 665 C C . VAL A 1 90 ? -0.576 -0.754 -19.320 1.00 56.41 90 VAL A C 1
ATOM 667 O O . VAL A 1 90 ? 0.428 -0.103 -19.037 1.00 56.41 90 VAL A O 1
ATOM 670 N N . ASP A 1 91 ? -1.575 -0.243 -20.044 1.00 53.41 91 ASP A N 1
ATOM 671 C CA . ASP A 1 91 ? -1.580 1.115 -20.601 1.00 53.41 91 ASP A CA 1
ATOM 672 C C . ASP A 1 91 ? -1.564 2.206 -19.520 1.00 53.41 91 ASP A C 1
ATOM 674 O O . ASP A 1 91 ? -0.868 3.213 -19.664 1.00 53.41 91 ASP A O 1
ATOM 678 N N . ALA A 1 92 ? -2.239 1.974 -18.391 1.00 57.22 92 ALA A N 1
ATOM 679 C CA . ALA A 1 92 ? -2.248 2.908 -17.270 1.00 57.22 92 ALA A CA 1
ATOM 680 C C . ALA A 1 92 ? -0.900 2.947 -16.526 1.00 57.22 92 ALA A C 1
ATOM 682 O O . ALA A 1 92 ? -0.491 4.013 -16.079 1.00 57.22 92 ALA A O 1
ATOM 683 N N . HIS A 1 93 ? -0.153 1.835 -16.468 1.00 55.25 93 HIS A N 1
ATOM 684 C CA . HIS A 1 93 ? 1.235 1.839 -15.976 1.00 55.25 93 HIS A CA 1
ATOM 685 C C . HIS A 1 93 ? 2.238 2.395 -16.998 1.00 55.25 93 HIS A C 1
ATOM 68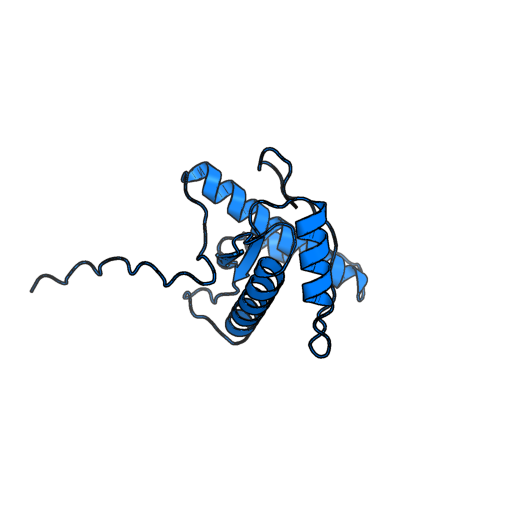7 O O . HIS A 1 93 ? 3.253 2.979 -16.609 1.00 55.25 93 HIS A O 1
ATOM 693 N N . ARG A 1 94 ? 1.991 2.208 -18.300 1.00 58.16 94 ARG A N 1
ATOM 694 C CA . ARG A 1 94 ? 2.893 2.648 -19.373 1.00 58.16 94 ARG A CA 1
ATOM 695 C C . ARG A 1 94 ? 2.879 4.167 -19.547 1.00 58.16 94 ARG A C 1
ATOM 697 O O . ARG A 1 94 ? 3.953 4.758 -19.619 1.00 58.16 94 ARG A O 1
ATOM 704 N N . GLY A 1 95 ? 1.702 4.798 -19.502 1.00 59.75 95 GLY A N 1
ATOM 705 C CA . GLY A 1 95 ? 1.560 6.254 -19.642 1.00 59.75 95 GLY A CA 1
ATOM 706 C C . GLY A 1 95 ? 2.275 7.066 -18.553 1.00 59.75 95 GLY A C 1
ATOM 707 O O . GLY A 1 95 ? 2.737 8.174 -18.810 1.00 59.75 95 GLY A O 1
ATOM 708 N N . LEU A 1 96 ? 2.454 6.497 -17.356 1.00 60.28 96 LEU A N 1
ATOM 709 C CA . LEU A 1 96 ? 3.147 7.161 -16.246 1.00 60.28 96 LEU A CA 1
ATOM 710 C C . LEU A 1 96 ? 4.655 7.296 -16.475 1.00 60.28 96 LEU A C 1
ATOM 712 O O . LEU A 1 96 ? 5.269 8.238 -15.987 1.00 60.28 96 LEU A O 1
ATOM 716 N N . ARG A 1 97 ? 5.261 6.376 -17.236 1.00 56.50 97 ARG A N 1
ATOM 717 C CA . ARG A 1 97 ? 6.717 6.334 -17.459 1.00 56.50 97 ARG A CA 1
ATOM 718 C C . ARG A 1 97 ? 7.186 7.287 -18.560 1.00 56.50 97 ARG A C 1
ATOM 720 O O . ARG A 1 97 ? 8.389 7.496 -18.682 1.00 56.50 97 ARG A O 1
ATOM 727 N N . GLU A 1 98 ? 6.261 7.831 -19.350 1.00 58.81 98 GLU A N 1
ATOM 728 C CA . GLU A 1 98 ? 6.546 8.604 -20.567 1.00 58.81 98 GLU A CA 1
ATOM 729 C C . GLU A 1 98 ? 6.479 10.129 -20.358 1.00 58.81 98 GLU A C 1
ATOM 731 O O . GLU A 1 98 ? 6.628 10.897 -21.308 1.00 58.81 98 GLU A O 1
ATOM 736 N N . SER A 1 99 ? 6.313 10.607 -19.119 1.00 56.47 99 SER A N 1
ATOM 737 C CA . SER A 1 99 ? 6.366 12.045 -18.850 1.00 56.47 99 SER A CA 1
ATOM 738 C C . SER A 1 99 ? 7.823 12.523 -18.883 1.00 56.47 99 SER A C 1
ATOM 740 O O . SER A 1 99 ? 8.671 11.996 -18.170 1.00 56.47 99 SER A O 1
ATOM 742 N N . GLY A 1 100 ? 8.149 13.512 -19.720 1.00 56.84 100 GLY A N 1
ATOM 743 C CA . GLY A 1 100 ? 9.505 14.060 -19.918 1.00 56.84 100 GLY A CA 1
ATOM 744 C C .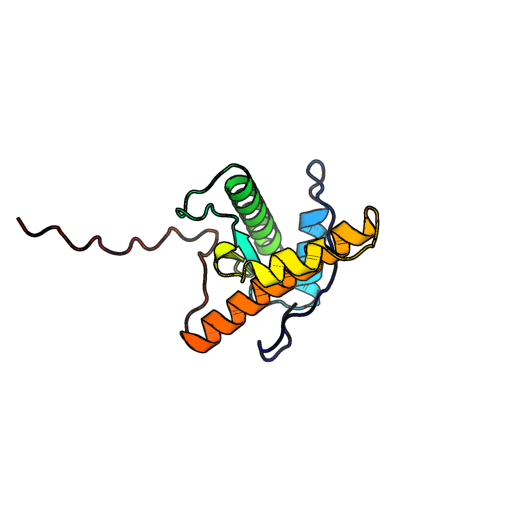 GLY A 1 100 ? 10.130 14.766 -18.700 1.00 56.84 100 GLY A C 1
ATOM 745 O O . GLY A 1 100 ? 10.936 15.680 -18.861 1.00 56.84 100 GLY A O 1
ATOM 746 N N . VAL A 1 101 ? 9.749 14.382 -17.481 1.00 57.69 101 VAL A N 1
ATOM 747 C CA . VAL A 1 101 ? 10.281 14.869 -16.211 1.00 57.69 101 VAL A CA 1
ATOM 748 C C . VAL A 1 101 ? 11.478 13.995 -15.829 1.00 57.69 101 VAL A C 1
ATOM 750 O O . VAL A 1 101 ? 11.360 12.786 -15.664 1.00 57.69 101 VAL A O 1
ATOM 753 N N . ALA A 1 102 ? 12.659 14.589 -15.676 1.00 61.59 102 ALA A N 1
ATOM 754 C CA . ALA A 1 102 ? 13.858 13.853 -15.279 1.00 61.59 102 ALA A CA 1
ATOM 755 C C . ALA A 1 102 ? 13.984 13.725 -13.744 1.00 61.59 102 ALA A C 1
ATOM 757 O O . ALA A 1 102 ? 13.675 14.651 -12.992 1.00 61.59 102 ALA A O 1
ATOM 758 N N . GLY A 1 103 ? 14.529 12.601 -13.263 1.00 72.69 103 GLY A N 1
ATOM 759 C CA . GLY A 1 103 ? 15.080 12.480 -11.903 1.00 72.69 103 GLY A CA 1
ATOM 760 C C . GLY A 1 103 ? 14.155 11.878 -10.832 1.00 72.69 103 GLY A C 1
ATOM 761 O O . GLY A 1 103 ? 13.296 11.050 -11.119 1.00 72.69 103 GLY A O 1
ATOM 762 N N . ARG A 1 104 ? 14.389 12.225 -9.553 1.00 69.19 104 ARG A N 1
ATOM 763 C CA . ARG A 1 104 ? 13.652 11.663 -8.392 1.00 69.19 104 ARG A CA 1
ATOM 764 C C . ARG A 1 104 ? 12.169 12.038 -8.393 1.00 69.19 104 ARG A C 1
ATOM 766 O O . ARG A 1 104 ? 11.349 11.150 -8.231 1.00 69.19 104 ARG A O 1
ATOM 773 N N . ARG A 1 105 ? 11.840 13.292 -8.723 1.00 73.75 105 ARG A N 1
ATOM 774 C CA . ARG A 1 105 ? 10.447 13.774 -8.784 1.00 73.75 105 ARG A CA 1
ATOM 775 C C . ARG A 1 105 ? 9.581 12.959 -9.745 1.00 73.75 105 ARG A C 1
ATOM 777 O O . ARG A 1 105 ? 8.411 12.743 -9.475 1.00 73.75 105 ARG A O 1
ATOM 784 N N . HIS A 1 106 ? 10.160 12.487 -10.849 1.00 76.81 106 HIS A N 1
ATOM 785 C CA . HIS A 1 106 ? 9.454 11.612 -11.781 1.00 76.81 106 HIS A CA 1
ATOM 786 C C . HIS A 1 106 ? 9.098 10.268 -11.147 1.00 76.81 106 HIS A C 1
ATOM 788 O O . HIS A 1 106 ? 7.977 9.800 -11.296 1.00 76.81 106 HIS A O 1
ATOM 794 N N . ARG A 1 107 ? 10.034 9.666 -10.403 1.00 77.12 107 ARG A N 1
ATOM 795 C CA . ARG A 1 107 ? 9.780 8.410 -9.687 1.00 77.12 107 ARG A CA 1
ATOM 796 C C . ARG A 1 107 ? 8.692 8.580 -8.637 1.00 77.12 107 ARG A C 1
ATOM 798 O O . ARG A 1 107 ? 7.772 7.778 -8.625 1.00 77.12 107 ARG A O 1
ATOM 805 N N . ASP A 1 108 ? 8.734 9.663 -7.865 1.00 82.56 108 ASP A N 1
ATOM 806 C CA . ASP A 1 108 ? 7.724 9.922 -6.836 1.00 82.56 108 ASP A CA 1
ATOM 807 C C . ASP A 1 108 ? 6.311 10.024 -7.440 1.00 82.56 108 ASP A C 1
ATOM 809 O O . ASP A 1 108 ? 5.370 9.429 -6.916 1.00 82.56 108 ASP A O 1
ATOM 813 N N . VAL A 1 109 ? 6.171 10.712 -8.581 1.00 82.62 109 VAL A N 1
ATOM 814 C CA . VAL A 1 109 ? 4.899 10.835 -9.317 1.00 82.62 109 VAL A CA 1
ATOM 815 C C . VAL A 1 109 ? 4.437 9.490 -9.883 1.00 82.62 109 VAL A C 1
ATOM 817 O O . VAL A 1 109 ? 3.262 9.142 -9.761 1.00 82.62 109 VAL A O 1
ATOM 820 N N . VAL A 1 110 ? 5.348 8.720 -10.485 1.00 81.19 110 VAL A N 1
ATOM 821 C CA . VAL A 1 110 ? 5.045 7.385 -11.025 1.00 81.19 110 VAL A CA 1
ATOM 822 C C . VAL A 1 110 ? 4.578 6.443 -9.917 1.00 81.19 110 VAL A C 1
ATOM 824 O O . VAL A 1 110 ? 3.578 5.748 -10.097 1.00 81.19 110 VAL A O 1
ATOM 827 N N . ASP A 1 111 ? 5.258 6.449 -8.772 1.00 85.12 111 ASP A N 1
ATOM 828 C CA . ASP A 1 111 ? 4.938 5.591 -7.631 1.00 85.12 111 ASP A CA 1
ATOM 829 C C . ASP A 1 111 ? 3.564 5.941 -7.040 1.00 85.12 111 ASP A C 1
ATOM 831 O O . ASP A 1 111 ? 2.756 5.048 -6.773 1.00 85.12 111 ASP A O 1
ATOM 835 N N . GLN A 1 112 ? 3.237 7.232 -6.911 1.00 88.94 112 GLN A N 1
ATOM 836 C CA . GLN A 1 112 ? 1.904 7.661 -6.470 1.00 88.94 112 GLN A CA 1
ATOM 837 C C . GLN A 1 112 ? 0.811 7.226 -7.433 1.00 88.94 112 GLN A C 1
ATOM 839 O O . GLN A 1 112 ? -0.232 6.731 -7.007 1.00 88.94 112 GLN A O 1
ATOM 844 N N . ALA A 1 113 ? 1.031 7.406 -8.730 1.00 87.00 113 ALA A N 1
ATOM 845 C CA . ALA A 1 113 ? 0.030 7.056 -9.717 1.00 87.00 113 ALA A CA 1
ATOM 846 C C . ALA A 1 113 ? -0.174 5.535 -9.823 1.00 87.00 113 ALA A C 1
ATOM 848 O O . ALA A 1 113 ? -1.312 5.085 -9.954 1.00 87.00 113 ALA A O 1
ATOM 849 N N . ALA A 1 114 ? 0.889 4.741 -9.663 1.00 86.75 114 ALA A N 1
ATOM 850 C CA . ALA A 1 114 ? 0.783 3.292 -9.505 1.00 86.75 114 ALA A CA 1
ATOM 851 C C . ALA A 1 114 ? -0.054 2.920 -8.267 1.00 86.75 114 ALA A C 1
ATOM 853 O O . ALA A 1 114 ? -0.979 2.114 -8.367 1.00 86.75 114 ALA A O 1
ATOM 854 N N . ALA A 1 115 ? 0.205 3.548 -7.115 1.00 91.50 115 ALA A N 1
ATOM 855 C CA . ALA A 1 115 ? -0.562 3.303 -5.893 1.00 91.50 115 ALA A CA 1
ATOM 856 C C . ALA A 1 115 ? -2.052 3.669 -6.044 1.00 91.50 115 ALA A C 1
ATOM 858 O O . ALA A 1 115 ? -2.924 2.924 -5.591 1.00 91.50 115 ALA A O 1
ATOM 859 N N . VAL A 1 116 ? -2.356 4.782 -6.720 1.00 92.56 116 VAL A N 1
ATOM 860 C CA . VAL A 1 116 ? -3.732 5.194 -7.042 1.00 92.56 116 VAL A CA 1
ATOM 861 C C . VAL A 1 116 ? -4.419 4.162 -7.931 1.00 92.56 116 VAL A C 1
ATOM 863 O O . VAL A 1 116 ? -5.537 3.760 -7.626 1.00 92.56 116 VAL A O 1
ATOM 866 N N . LEU A 1 117 ? -3.751 3.689 -8.985 1.00 90.44 117 LEU A N 1
ATOM 867 C CA . LEU A 1 117 ? -4.286 2.669 -9.890 1.00 90.44 117 LEU A CA 1
ATOM 868 C C . LEU A 1 117 ? -4.619 1.361 -9.176 1.00 90.44 117 LEU A C 1
ATOM 870 O O . LEU A 1 117 ? -5.691 0.795 -9.396 1.00 90.44 117 LEU A O 1
ATOM 874 N N . ILE A 1 118 ? -3.718 0.891 -8.313 1.00 91.56 118 ILE A N 1
ATOM 875 C CA . ILE A 1 118 ? -3.921 -0.331 -7.529 1.00 91.56 118 ILE A CA 1
ATOM 876 C C . ILE A 1 118 ? -5.146 -0.176 -6.624 1.00 91.56 118 ILE A C 1
ATOM 878 O O . ILE A 1 118 ? -6.016 -1.050 -6.611 1.00 91.56 118 ILE A O 1
ATOM 882 N N . LEU A 1 119 ? -5.248 0.945 -5.901 1.00 94.44 119 LEU A N 1
ATOM 883 C CA . LEU A 1 119 ? -6.379 1.198 -5.012 1.00 94.44 119 LEU A CA 1
ATOM 884 C C . LEU A 1 119 ? -7.692 1.347 -5.792 1.00 94.44 119 LEU A C 1
ATOM 886 O O . LEU A 1 119 ? -8.691 0.745 -5.409 1.00 94.44 119 LEU A O 1
ATOM 890 N N . GLN A 1 120 ? -7.691 2.085 -6.903 1.00 93.38 120 GLN A N 1
ATOM 891 C CA . GLN A 1 120 ? -8.877 2.266 -7.742 1.00 93.38 120 GLN A CA 1
ATOM 892 C C . GLN A 1 120 ? -9.377 0.926 -8.289 1.00 93.38 120 GLN A C 1
ATOM 894 O O . G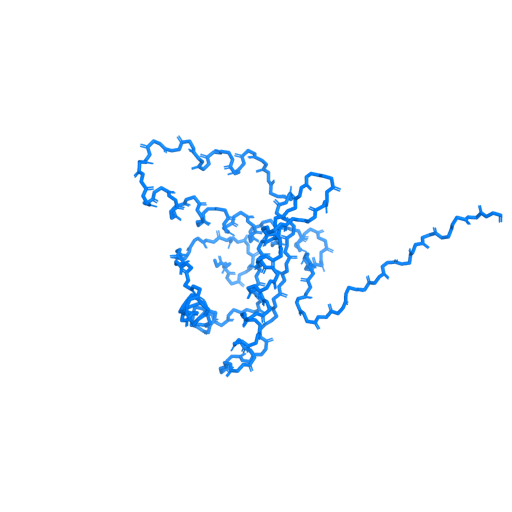LN A 1 120 ? -10.553 0.600 -8.153 1.00 93.38 120 GLN A O 1
ATOM 899 N N . THR A 1 121 ? -8.465 0.101 -8.810 1.00 91.38 121 THR A N 1
ATOM 900 C CA . THR A 1 121 ? -8.784 -1.250 -9.293 1.00 91.38 121 THR A CA 1
ATOM 901 C C . THR A 1 121 ? -9.399 -2.101 -8.181 1.00 91.38 121 THR A C 1
ATOM 903 O O . THR A 1 121 ? -10.333 -2.871 -8.425 1.00 91.38 121 THR A O 1
ATOM 906 N N . ALA A 1 122 ? -8.901 -1.960 -6.948 1.00 92.88 122 ALA A N 1
ATOM 907 C CA . ALA A 1 122 ? -9.437 -2.685 -5.808 1.00 92.88 122 ALA A CA 1
ATOM 908 C C . ALA A 1 122 ? -10.876 -2.251 -5.467 1.00 92.88 122 ALA A C 1
ATOM 910 O O . ALA A 1 122 ? -11.755 -3.107 -5.338 1.00 92.88 122 ALA A O 1
ATOM 911 N N . LEU A 1 123 ? -11.128 -0.939 -5.399 1.00 93.81 123 LEU A N 1
ATOM 912 C CA . LEU A 1 123 ? -12.455 -0.365 -5.146 1.00 93.81 123 LEU A CA 1
ATOM 913 C C . LEU A 1 123 ? -13.465 -0.765 -6.228 1.00 93.81 123 LEU A C 1
ATOM 915 O O . LEU A 1 123 ? -14.579 -1.191 -5.921 1.00 93.81 123 LEU A O 1
ATOM 919 N N . ASP A 1 124 ? -13.068 -0.682 -7.498 1.00 92.75 124 ASP A N 1
ATOM 920 C CA . ASP A 1 124 ? -13.929 -1.029 -8.630 1.00 92.75 124 ASP A CA 1
ATOM 921 C C . ASP A 1 124 ? -14.262 -2.526 -8.647 1.00 92.75 124 ASP A C 1
ATOM 923 O O . ASP A 1 124 ? -15.410 -2.911 -8.884 1.00 92.75 124 ASP A O 1
ATOM 927 N N . THR A 1 125 ? -13.285 -3.379 -8.322 1.00 91.62 125 THR A N 1
ATOM 928 C CA . THR A 1 125 ? -13.499 -4.828 -8.189 1.00 91.62 125 THR A CA 1
ATOM 929 C C . THR A 1 125 ? -14.471 -5.146 -7.056 1.00 91.62 125 THR A C 1
ATOM 931 O O . THR A 1 125 ? -15.366 -5.981 -7.222 1.00 91.62 125 THR A O 1
ATOM 934 N N . GLU A 1 126 ? -14.326 -4.489 -5.906 1.00 93.50 126 GLU A N 1
ATOM 935 C CA . GLU A 1 126 ?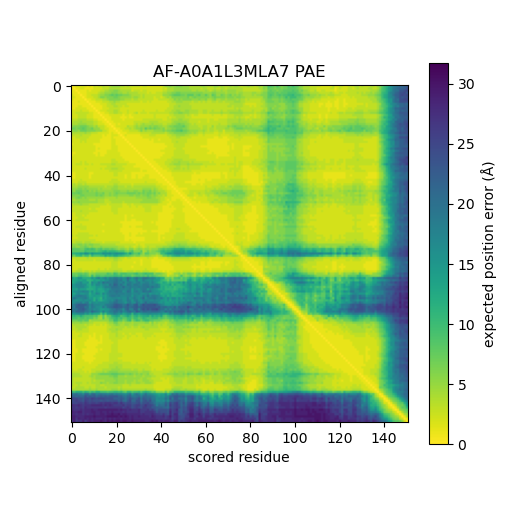 -15.238 -4.679 -4.780 1.00 93.50 126 GLU A CA 1
ATOM 936 C C . GLU A 1 126 ? -16.657 -4.231 -5.130 1.00 93.50 126 GLU A C 1
ATOM 938 O O . GLU A 1 126 ? -17.605 -4.980 -4.890 1.00 93.50 126 GLU A O 1
ATOM 943 N N . ARG A 1 127 ? -16.810 -3.082 -5.797 1.00 93.38 127 ARG A N 1
ATOM 944 C CA . ARG A 1 127 ? -18.108 -2.575 -6.260 1.00 93.38 127 ARG A CA 1
ATOM 945 C C . ARG A 1 127 ? -18.781 -3.519 -7.255 1.00 93.38 127 ARG A C 1
ATOM 947 O O . ARG A 1 127 ? -19.983 -3.750 -7.165 1.00 93.38 127 ARG A O 1
ATOM 954 N N . ALA A 1 128 ? -18.013 -4.082 -8.188 1.00 92.31 128 ALA A N 1
ATOM 955 C CA . ALA A 1 128 ? -18.535 -4.982 -9.212 1.00 92.31 128 ALA A CA 1
ATOM 956 C C . ALA A 1 128 ? -18.905 -6.372 -8.666 1.00 92.31 128 ALA A C 1
ATOM 958 O O . ALA A 1 128 ? -19.820 -7.015 -9.177 1.00 92.31 128 ALA A O 1
ATOM 959 N N . THR A 1 129 ? -18.189 -6.863 -7.649 1.00 93.69 129 THR A N 1
ATOM 960 C CA . THR A 1 129 ? -18.322 -8.253 -7.170 1.00 93.69 129 THR A CA 1
ATOM 961 C C . THR A 1 129 ? -18.977 -8.389 -5.795 1.00 93.69 129 THR A C 1
ATOM 963 O O . THR A 1 129 ? -19.310 -9.505 -5.385 1.00 93.69 129 THR A O 1
ATOM 966 N N . GLY A 1 130 ? -19.131 -7.286 -5.058 1.00 93.06 130 GLY A N 1
ATOM 967 C CA . GLY A 1 130 ? -19.555 -7.267 -3.657 1.00 93.06 130 GLY A CA 1
ATOM 968 C C . GLY A 1 130 ? -18.556 -7.935 -2.705 1.00 93.06 130 GLY A C 1
ATOM 969 O O . GLY A 1 130 ? -18.932 -8.342 -1.605 1.00 93.06 130 GLY A O 1
ATOM 970 N N . ARG A 1 131 ? -17.305 -8.151 -3.138 1.00 90.94 131 ARG A N 1
ATOM 971 C CA . ARG A 1 131 ? -16.268 -8.839 -2.360 1.00 90.94 131 ARG A CA 1
ATOM 972 C C . ARG A 1 131 ? -14.954 -8.065 -2.418 1.00 90.94 131 ARG A C 1
ATOM 974 O O . ARG A 1 131 ? -14.477 -7.804 -3.521 1.00 90.94 131 ARG A O 1
ATOM 981 N N . PRO A 1 132 ? -14.304 -7.808 -1.271 1.00 90.12 132 PRO A N 1
ATOM 982 C CA . PRO A 1 132 ? -13.009 -7.151 -1.283 1.00 90.12 132 PRO A CA 1
ATOM 983 C C . PRO A 1 132 ? -11.956 -8.021 -1.996 1.00 90.12 132 PRO A C 1
ATOM 985 O O . PRO A 1 132 ? -11.848 -9.221 -1.682 1.00 90.12 132 PRO A O 1
ATOM 988 N N . PRO A 1 133 ? -11.173 -7.456 -2.927 1.00 91.31 133 PRO A N 1
ATOM 989 C CA . PRO A 1 133 ? -10.191 -8.197 -3.708 1.00 91.31 133 PRO A CA 1
ATOM 990 C C . PRO A 1 133 ? -8.949 -8.553 -2.893 1.00 91.31 133 PRO A C 1
ATOM 992 O O . PRO A 1 133 ? -8.741 -8.092 -1.774 1.00 91.31 133 PRO A O 1
ATOM 995 N N . GLY A 1 134 ? -8.091 -9.387 -3.475 1.00 92.06 134 GLY A N 1
ATOM 996 C CA . GLY A 1 134 ? -6.812 -9.734 -2.8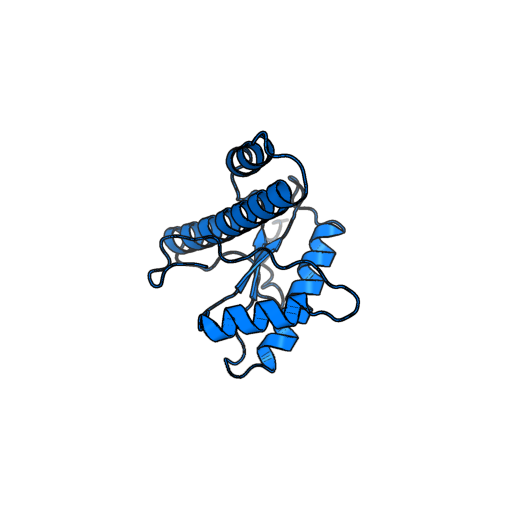69 1.00 92.06 134 GLY A CA 1
ATOM 997 C C . GLY A 1 134 ? -6.918 -10.654 -1.652 1.00 92.06 134 GLY A C 1
ATOM 998 O O . GLY A 1 134 ? -7.977 -11.164 -1.277 1.00 92.06 134 GLY A O 1
ATOM 999 N N . GLU A 1 135 ? -5.769 -10.907 -1.041 1.00 93.69 135 GLU A N 1
ATOM 1000 C CA . GLU A 1 135 ? -5.630 -11.808 0.101 1.00 93.69 135 GLU A CA 1
ATOM 1001 C C . GLU A 1 135 ? -5.300 -11.036 1.378 1.00 93.69 135 GLU A C 1
ATOM 1003 O O . GLU A 1 135 ? -4.443 -10.156 1.379 1.00 93.69 135 GLU A O 1
ATOM 1008 N N . ARG A 1 136 ? -5.984 -11.366 2.481 1.00 93.19 136 ARG A N 1
ATOM 1009 C CA . ARG A 1 136 ? -5.709 -10.739 3.777 1.00 93.19 136 ARG A CA 1
ATOM 1010 C C . ARG A 1 136 ? -4.393 -11.237 4.353 1.00 93.19 136 ARG A C 1
ATOM 1012 O O . ARG A 1 136 ? -4.179 -12.445 4.461 1.00 93.19 136 ARG A O 1
ATOM 1019 N N . VAL A 1 137 ? -3.561 -10.304 4.795 1.00 92.19 137 VAL A N 1
ATOM 1020 C CA . VAL A 1 137 ? -2.356 -10.607 5.569 1.00 92.19 137 VAL A CA 1
ATOM 1021 C C . VAL A 1 137 ? -2.769 -11.220 6.915 1.00 92.19 137 VAL A C 1
ATOM 1023 O O . VAL A 1 137 ? -3.763 -10.816 7.513 1.00 92.19 137 VAL A O 1
ATOM 1026 N N . GLY A 1 138 ? -2.052 -12.250 7.371 1.00 77.25 138 GLY A N 1
ATOM 1027 C CA . GLY A 1 138 ? -2.296 -12.895 8.670 1.00 77.25 138 GLY A CA 1
ATOM 1028 C C . GLY A 1 138 ? -3.443 -13.918 8.718 1.00 77.25 138 GLY A C 1
ATOM 1029 O O . GLY A 1 138 ? -3.556 -14.639 9.706 1.00 77.25 138 GLY A O 1
ATOM 1030 N N . ARG A 1 139 ? -4.258 -14.069 7.660 1.00 58.38 139 ARG A N 1
ATOM 1031 C CA . ARG A 1 139 ? -5.257 -15.152 7.562 1.00 58.38 139 ARG A CA 1
ATOM 1032 C C . ARG A 1 139 ? -4.814 -16.163 6.496 1.00 58.38 139 ARG A C 1
ATOM 1034 O O . ARG A 1 139 ? -4.572 -15.754 5.361 1.00 58.38 139 ARG A O 1
ATOM 1041 N N . PRO A 1 140 ? -4.702 -17.471 6.798 1.00 45.25 140 PRO A N 1
ATOM 1042 C CA . PRO A 1 140 ? -4.310 -18.449 5.789 1.00 45.25 140 PRO A CA 1
ATOM 1043 C C . PRO A 1 140 ? -5.296 -18.435 4.615 1.00 45.25 140 PRO A C 1
ATOM 1045 O O . PRO A 1 140 ? -6.512 -18.330 4.808 1.00 45.25 140 PRO A O 1
ATOM 1048 N N . ARG A 1 141 ? -4.763 -18.550 3.389 1.00 49.34 141 ARG A N 1
ATOM 1049 C CA . ARG A 1 141 ? -5.557 -18.676 2.159 1.00 49.34 141 ARG A CA 1
ATOM 1050 C C . ARG A 1 141 ? -6.635 -19.736 2.359 1.00 49.34 141 ARG A C 1
ATOM 1052 O O . ARG A 1 141 ? -6.331 -20.907 2.593 1.00 49.34 141 ARG A O 1
ATOM 1059 N N . ARG A 1 142 ? -7.899 -19.349 2.200 1.00 47.91 142 ARG A N 1
ATOM 1060 C CA . ARG A 1 142 ? -9.000 -20.307 2.115 1.00 47.91 142 ARG A CA 1
ATOM 1061 C C . ARG A 1 142 ? -8.786 -21.103 0.822 1.00 47.91 142 ARG A C 1
ATOM 1063 O O . ARG A 1 142 ? -9.041 -20.584 -0.260 1.00 47.91 142 ARG A O 1
ATOM 1070 N N . ARG A 1 143 ? -8.220 -22.315 0.913 1.00 43.66 143 ARG A N 1
ATOM 1071 C CA . ARG A 1 143 ? -7.997 -23.187 -0.254 1.00 43.66 143 ARG A CA 1
ATOM 1072 C C . ARG A 1 143 ? -9.351 -23.427 -0.918 1.00 43.66 143 ARG A C 1
ATOM 1074 O O . ARG A 1 143 ? -10.250 -23.990 -0.299 1.00 43.66 143 ARG A O 1
ATOM 1081 N N . THR A 1 144 ? -9.506 -22.994 -2.164 1.00 47.50 144 THR A N 1
ATOM 1082 C CA . THR A 1 144 ? -10.615 -23.437 -3.009 1.00 47.50 144 THR A CA 1
ATOM 1083 C C . THR A 1 144 ? -10.499 -24.955 -3.172 1.00 47.50 144 THR A C 1
ATOM 1085 O O . THR A 1 144 ? -9.392 -25.443 -3.434 1.00 47.50 144 THR A O 1
ATOM 1088 N N . PRO A 1 145 ? -11.585 -25.733 -3.007 1.00 41.56 145 PRO A N 1
ATOM 1089 C CA . PRO A 1 145 ? -11.528 -27.165 -3.259 1.00 41.56 145 PRO A CA 1
ATOM 1090 C C . PRO A 1 145 ? -11.122 -27.369 -4.720 1.00 41.56 145 PRO A C 1
ATOM 1092 O O . PRO A 1 145 ? -11.788 -26.866 -5.628 1.00 41.56 145 PRO A O 1
ATOM 1095 N N . ARG A 1 146 ? -10.020 -28.087 -4.965 1.00 46.38 146 ARG A N 1
ATOM 1096 C CA . ARG A 1 146 ? -9.717 -28.586 -6.310 1.00 46.38 146 ARG A CA 1
ATOM 1097 C C . ARG A 1 146 ? -10.903 -29.458 -6.722 1.00 46.38 146 ARG A C 1
ATOM 1099 O O . ARG A 1 146 ? -11.178 -30.444 -6.043 1.00 46.38 146 ARG A O 1
ATOM 1106 N N . LYS A 1 147 ? -11.611 -29.100 -7.803 1.00 47.97 147 LYS A N 1
ATOM 1107 C CA . LYS A 1 147 ? -12.574 -30.009 -8.445 1.00 47.97 147 LYS A CA 1
ATOM 1108 C C . LYS A 1 147 ? -11.832 -31.318 -8.710 1.00 47.97 147 LYS A C 1
ATOM 1110 O O . LYS A 1 147 ? -10.868 -31.333 -9.474 1.00 47.97 147 LYS A O 1
ATOM 1115 N N . GLY A 1 148 ? -12.236 -32.373 -8.006 1.00 43.31 148 GLY A N 1
ATOM 1116 C CA . GLY A 1 148 ? -11.678 -33.706 -8.162 1.00 43.31 148 GLY A CA 1
ATOM 1117 C C . GLY A 1 148 ? -11.764 -34.125 -9.623 1.00 43.31 148 GLY A C 1
ATOM 1118 O O . GLY A 1 148 ? -12.816 -34.014 -10.255 1.00 43.31 148 GLY A O 1
ATOM 1119 N N . LYS A 1 149 ? -10.628 -34.569 -10.156 1.00 46.16 149 LYS A N 1
ATOM 1120 C CA . LYS A 1 149 ? -10.544 -35.288 -11.420 1.00 46.16 149 LYS A CA 1
ATOM 1121 C C . LYS A 1 149 ? -11.355 -36.571 -11.212 1.00 46.16 149 LYS A C 1
ATOM 1123 O O . LYS A 1 149 ? -10.946 -37.408 -10.413 1.00 46.16 149 LYS A O 1
ATOM 1128 N N . LYS A 1 150 ? -12.540 -36.669 -11.825 1.00 45.00 150 LYS A N 1
ATOM 1129 C CA . LYS A 1 150 ? -13.284 -37.933 -11.880 1.00 45.00 150 LYS A CA 1
ATOM 1130 C C . LYS A 1 150 ? -12.403 -38.929 -12.639 1.00 45.00 150 LYS A C 1
ATOM 1132 O O . LYS A 1 150 ? -12.032 -38.643 -13.778 1.00 45.00 150 LYS A O 1
ATOM 1137 N N . ALA A 1 151 ? -12.022 -40.006 -11.966 1.00 47.75 151 ALA A N 1
ATOM 1138 C CA . ALA A 1 151 ? -11.557 -41.249 -12.56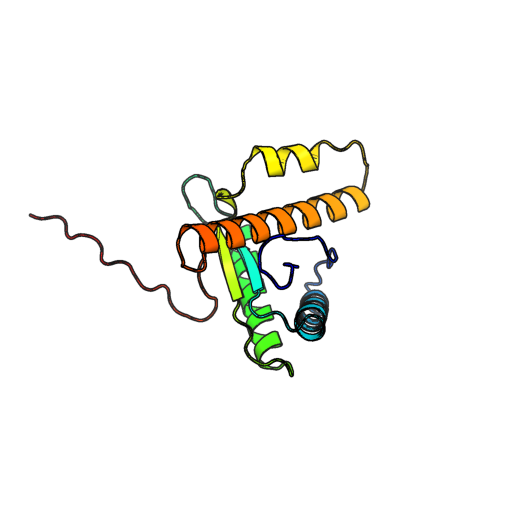4 1.00 47.75 151 ALA A CA 1
ATOM 1139 C C . ALA A 1 151 ? -12.685 -42.268 -12.400 1.00 47.75 151 ALA A C 1
ATOM 1141 O O . ALA A 1 151 ? -13.397 -42.155 -11.371 1.00 47.75 151 ALA A O 1
#

InterPro domains:
  IPR005227 Putative pre-16S rRNA nuclease [MF_00651] (1-127)
  IPR005227 Putative pre-16S rRNA nuclease [PF03652] (1-124)
  IPR005227 Putative pre-16S rRNA nuclease [PTHR33317] (7-128)
  IPR005227 Putative pre-16S rRNA nuclease [TIGR00250] (3-124)
  IPR005227 Putative pre-16S rRNA nuclease [cd16964] (2-124)
  IPR012337 Ribonuclease H-like superfamily [SSF53098] (2-125)
  IPR037027 YqgF/RNase H-like domain superfamily [G3DSA:3.30.420.140] (1-131)

Solvent-accessible surface area (backbone atoms only — not comparable to full-atom values): 8998 Å² total; per-residue (Å²): 85,63,46,98,82,56,78,50,47,40,74,84,74,72,75,67,88,38,92,84,79,43,57,36,48,56,52,49,47,48,54,39,50,77,65,64,48,79,60,46,82,41,68,28,55,47,47,97,90,66,50,73,52,76,66,23,53,49,41,53,50,49,53,49,53,43,48,54,55,31,52,74,37,95,82,33,74,50,48,41,26,42,30,63,47,71,76,48,59,67,66,69,63,51,63,54,73,69,56,94,57,78,67,68,69,38,51,45,52,36,54,29,51,50,53,25,47,52,48,35,51,39,41,52,46,18,72,76,66,78,42,79,60,56,47,54,67,98,53,80,80,80,76,73,81,76,81,74,80,85,126

Sequence (151 aa):
MSDPHGLLATPVETVARDLEHATDIDRVVQIVSEAQALEVVVGLPRSLDGSEGPAADKARSWARSLGQALSEAPIGNTPIRLVDERLTTVDAHRGLRESGVAGRRHRDVVDQAAAVLILQTALDTERATGRPPGERVGRPRRRTPRKGKKA

Secondary structure (DSSP, 8-state):
-B-TTS--B-----PPP-TTT-HHHHHHHHHHHHTT-S-EEEEE-B-TTS-B-HHHHHHHHHHHHHHHHHHHSTT----EEEEEGGGS-HHHHHHHTT----SHHHHHHHHHHHHHHHHHHHHHHHHHHSS--SEETTS---PPPP-----

Mean predicted aligned error: 7.58 Å

Radius of gyration: 16.66 Å; Cα contacts (8 Å, |Δi|>4): 178; chains: 1; bounding box: 37×56×39 Å

Nearest PDB structures (foldseek):
  5n2c-assembly1_A  TM=4.876E-01  e=8.287E-02  Burkholderia cenocepacia J2315
  2hqs-assembly1_H  TM=4.109E-01  e=1.581E-01  Escherichia coli
  5eb1-assembly2_D  TM=4.908E-01  e=7.950E-01  Pseudomonas aeruginosa PAO1
  6top-assembly4_D  TM=3.514E-01  e=2.330E-01  Porphyromonas gingivalis JCVI SC001
  5wtl-assembly4_D  TM=4.896E-01  e=1.098E+00  Capnocytophaga gingivalis ATCC 33624